Protein AF-A0A1A5P698-F1 (afdb_monomer_lite)

pLDDT: mean 87.92, std 10.05, range [51.41, 97.12]

Sequence (101 aa):
MNVDGKVALRVSQEWWQEGDTVVDVAQGVPQVKSAVLTDDSDFLFTGTGAVQQARCASSERPDRVLFTTAQVYADGVDDSEAMQKLITAYTRAVEGSAVCR

Secondary structure (DSSP, 8-state):
-EETTEE-EEEEEEEEETT--HHHHHTT-GGGTTS---TT-SEEE-SSEEEEEE----TT-TTEEEEEEEEE--TT---HHHHHHHHHHHHHHHHTSGGG-

Foldseek 3Di:
DDDPNHDFKDKDKDKDFPVDAQVNVLVVPVQQPPWDDDPPDQKGWWQFKIKGWAPAADPVCNRITMMMMMGGPDPPTTHGVVNVVVRVVVSVVCCPDPVRD

Radius of gyration: 13.52 Å; chains: 1; bounding box: 30×28×38 Å

Structure (mmCIF, N/CA/C/O backbone):
data_AF-A0A1A5P698-F1
#
_entry.id   AF-A0A1A5P698-F1
#
loop_
_atom_site.group_PDB
_atom_site.id
_atom_site.type_symbol
_atom_site.label_atom_id
_atom_site.label_alt_id
_atom_site.label_comp_id
_atom_site.label_asym_id
_atom_site.label_entity_id
_atom_site.label_seq_id
_atom_site.pdbx_PDB_ins_code
_atom_site.Cartn_x
_atom_site.Cartn_y
_atom_site.Cartn_z
_atom_site.occupancy
_atom_site.B_iso_or_equiv
_atom_site.auth_seq_id
_atom_site.auth_comp_id
_atom_site.auth_asym_id
_atom_site.auth_atom_id
_atom_site.pdbx_PDB_model_num
ATOM 1 N N . MET A 1 1 ? -9.660 -8.841 3.269 1.00 83.25 1 MET A N 1
ATOM 2 C CA . MET A 1 1 ? -9.926 -9.703 4.436 1.00 83.25 1 MET A CA 1
ATOM 3 C C . MET A 1 1 ? -11.137 -9.159 5.156 1.00 83.25 1 MET A C 1
ATOM 5 O O . MET A 1 1 ? -11.178 -7.959 5.420 1.00 83.25 1 MET A O 1
ATOM 9 N N . ASN A 1 2 ? -12.091 -10.033 5.461 1.00 88.50 2 ASN A N 1
ATOM 10 C CA . ASN A 1 2 ? -13.289 -9.665 6.201 1.00 88.50 2 ASN A CA 1
ATOM 11 C C . ASN A 1 2 ? -13.282 -10.358 7.564 1.00 88.50 2 ASN A C 1
ATOM 13 O O . ASN A 1 2 ? -12.863 -11.510 7.655 1.00 88.50 2 ASN A O 1
ATOM 17 N N . VAL A 1 3 ? -13.764 -9.660 8.587 1.00 87.31 3 VAL A N 1
ATOM 18 C CA . VAL A 1 3 ? -14.037 -10.186 9.930 1.00 87.31 3 VAL A CA 1
ATOM 19 C C . VAL A 1 3 ? -15.487 -9.831 10.233 1.00 87.31 3 VAL A C 1
ATOM 21 O O . VAL A 1 3 ? -15.908 -8.706 9.972 1.00 87.31 3 VAL A O 1
ATOM 24 N N . ASP A 1 4 ? -16.281 -10.805 10.672 1.00 91.44 4 ASP A N 1
ATOM 25 C CA . ASP A 1 4 ? -17.708 -10.619 10.977 1.00 91.44 4 ASP A CA 1
ATOM 26 C C . ASP A 1 4 ? -18.514 -9.968 9.837 1.00 91.44 4 ASP A C 1
ATOM 28 O O . ASP A 1 4 ? -19.388 -9.127 10.042 1.00 91.44 4 ASP A O 1
ATOM 32 N N . GLY A 1 5 ? -18.183 -10.325 8.592 1.00 91.06 5 GLY A N 1
ATOM 33 C CA . GLY A 1 5 ? -18.840 -9.789 7.395 1.00 91.06 5 GLY A CA 1
ATOM 34 C C . GLY A 1 5 ? -18.462 -8.346 7.034 1.00 91.06 5 GLY A C 1
ATOM 35 O O . GLY A 1 5 ? -18.941 -7.838 6.022 1.00 91.06 5 GLY A O 1
ATOM 36 N N . LYS A 1 6 ? -17.578 -7.695 7.797 1.00 91.12 6 LYS A N 1
ATOM 37 C CA . LYS A 1 6 ? -17.061 -6.347 7.523 1.00 91.12 6 LYS A CA 1
ATOM 38 C C . LYS A 1 6 ? -15.644 -6.421 6.967 1.00 91.12 6 LYS A C 1
ATOM 40 O O . LYS A 1 6 ? -14.862 -7.280 7.369 1.00 91.12 6 LYS A O 1
ATOM 45 N N . VAL A 1 7 ? -15.295 -5.519 6.051 1.00 92.00 7 VAL A N 1
ATOM 46 C CA . VAL A 1 7 ? -13.907 -5.396 5.583 1.00 92.00 7 VAL A CA 1
ATOM 47 C C . VAL A 1 7 ? -13.052 -4.942 6.761 1.00 92.00 7 VAL A C 1
ATOM 49 O O . VAL A 1 7 ? -13.362 -3.931 7.374 1.00 92.00 7 VAL A O 1
ATOM 52 N N . ALA A 1 8 ? -11.997 -5.693 7.074 1.00 93.31 8 ALA A N 1
ATOM 53 C CA . ALA A 1 8 ? -11.048 -5.361 8.140 1.00 93.31 8 ALA A CA 1
ATOM 54 C C . ALA A 1 8 ? -9.708 -4.879 7.567 1.00 93.31 8 ALA A C 1
ATOM 56 O O . ALA A 1 8 ? -9.115 -3.933 8.075 1.00 93.31 8 ALA A O 1
ATOM 57 N N . LEU A 1 9 ? -9.258 -5.505 6.475 1.00 94.25 9 LEU A N 1
ATOM 58 C CA . LEU A 1 9 ? -8.034 -5.150 5.760 1.00 94.25 9 LEU A CA 1
ATOM 59 C C . LEU A 1 9 ? -8.254 -5.300 4.255 1.00 94.25 9 LEU A C 1
ATOM 61 O O . LEU A 1 9 ? -8.768 -6.324 3.791 1.00 94.25 9 LEU A O 1
ATOM 65 N N . ARG A 1 10 ? -7.798 -4.320 3.484 1.00 96.31 10 ARG A N 1
ATOM 66 C CA . ARG A 1 10 ? -7.711 -4.370 2.025 1.00 96.31 10 ARG A CA 1
ATOM 67 C C . ARG A 1 10 ? -6.275 -4.090 1.606 1.00 96.31 10 ARG A C 1
ATOM 69 O O . ARG A 1 10 ? -5.673 -3.149 2.102 1.00 96.31 10 ARG A O 1
ATOM 76 N N . VAL A 1 11 ? -5.764 -4.887 0.675 1.00 96.56 11 VAL A N 1
ATOM 77 C CA . VAL A 1 11 ? -4.498 -4.620 -0.014 1.00 96.56 11 VAL A CA 1
ATOM 78 C C . VAL A 1 11 ? -4.734 -4.614 -1.521 1.00 96.56 11 VAL A C 1
ATOM 80 O O . VAL A 1 11 ? -5.620 -5.331 -1.997 1.00 96.56 11 VAL A O 1
ATOM 83 N N . SER A 1 12 ? -3.987 -3.803 -2.264 1.00 95.81 12 SER A N 1
ATOM 84 C CA . SER A 1 12 ? -4.046 -3.754 -3.734 1.00 95.81 12 SER A CA 1
ATOM 85 C C . SER A 1 12 ? -2.658 -3.672 -4.368 1.00 95.81 12 SER A C 1
ATOM 87 O O . SER A 1 12 ? -1.664 -3.418 -3.688 1.00 95.81 12 SER A O 1
ATOM 89 N N . GLN A 1 13 ? -2.609 -3.961 -5.668 1.00 95.69 13 GLN A N 1
ATOM 90 C CA . GLN A 1 13 ? -1.461 -3.791 -6.556 1.00 95.69 13 GLN A CA 1
ATOM 91 C C . GLN A 1 13 ? -1.965 -3.002 -7.760 1.00 95.69 13 GLN A C 1
ATOM 93 O O . GLN A 1 13 ? -2.959 -3.402 -8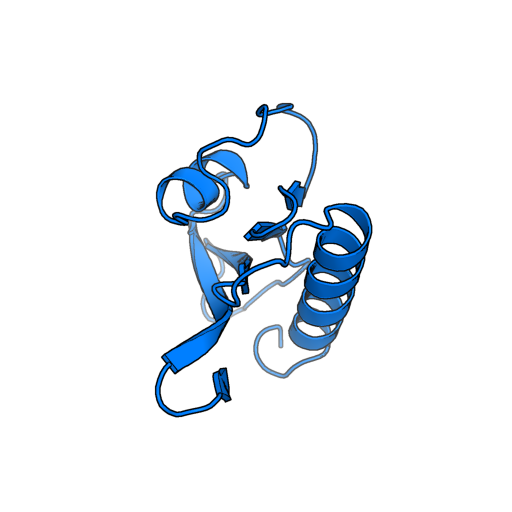.373 1.00 95.69 13 GLN A O 1
ATOM 98 N N . GLU A 1 14 ? -1.335 -1.877 -8.066 1.00 93.69 14 GLU A N 1
ATOM 99 C CA . GLU A 1 14 ? -1.838 -0.923 -9.050 1.00 93.69 14 GLU A CA 1
ATOM 100 C C . GLU A 1 14 ? -0.701 -0.450 -9.951 1.00 93.69 14 GLU A C 1
ATOM 102 O O . GLU A 1 14 ? 0.320 0.037 -9.474 1.00 93.69 14 GLU A O 1
ATOM 107 N N . TRP A 1 15 ? -0.881 -0.602 -11.262 1.00 94.38 15 TRP A N 1
ATOM 108 C CA . TRP A 1 15 ? 0.073 -0.127 -12.260 1.00 94.38 15 TRP A CA 1
ATOM 109 C C . TRP A 1 15 ? -0.290 1.294 -12.681 1.00 94.38 15 TRP A C 1
ATOM 111 O O . TRP A 1 15 ? -1.370 1.516 -13.232 1.00 94.38 15 TRP A O 1
ATOM 121 N N . TRP A 1 16 ? 0.627 2.226 -12.455 1.00 94.44 16 TRP A N 1
ATOM 122 C CA . TRP A 1 16 ? 0.484 3.653 -12.750 1.00 94.44 16 TRP A CA 1
ATOM 123 C C . TRP A 1 16 ? 1.525 4.087 -13.784 1.00 94.44 16 TRP A C 1
ATOM 125 O O . TRP A 1 16 ? 2.404 3.295 -14.127 1.00 94.44 16 TRP A O 1
ATOM 135 N N . GLN A 1 17 ? 1.370 5.275 -14.372 1.00 94.25 17 GLN A N 1
ATOM 136 C CA . GLN A 1 17 ? 2.333 5.769 -15.359 1.00 94.25 17 GLN A CA 1
ATOM 137 C C . GLN A 1 17 ? 3.704 5.938 -14.707 1.00 94.25 17 GLN A C 1
ATOM 139 O O . GLN A 1 17 ? 3.809 6.315 -13.541 1.00 94.25 17 GLN A O 1
ATOM 144 N N . GLU A 1 18 ? 4.766 5.667 -15.456 1.00 89.44 18 GLU A N 1
ATOM 145 C CA . GLU A 1 18 ? 6.103 6.064 -15.028 1.00 89.44 18 GLU A CA 1
ATOM 146 C C . GLU A 1 18 ? 6.143 7.580 -14.759 1.00 89.44 18 GLU A C 1
ATOM 148 O O . GLU A 1 18 ? 5.685 8.383 -15.573 1.00 89.44 18 GLU A O 1
ATOM 153 N N . GLY A 1 19 ? 6.668 7.965 -13.593 1.00 87.56 19 GLY A N 1
ATOM 154 C CA . GLY A 1 19 ? 6.673 9.349 -13.112 1.00 87.56 19 GLY A CA 1
ATOM 155 C C . GLY A 1 19 ? 5.530 9.700 -12.155 1.00 87.56 19 GLY A C 1
ATOM 156 O O . GLY A 1 19 ? 5.667 10.690 -11.438 1.00 87.56 19 GLY A O 1
ATOM 157 N N . ASP A 1 20 ? 4.465 8.889 -12.081 1.00 90.81 20 ASP A N 1
ATOM 158 C CA . ASP A 1 20 ? 3.471 9.010 -11.007 1.00 90.81 20 ASP A CA 1
ATOM 159 C C . ASP A 1 20 ? 4.137 8.702 -9.656 1.00 90.81 20 ASP A C 1
ATOM 161 O O . ASP A 1 20 ? 5.021 7.844 -9.558 1.00 90.81 20 ASP A O 1
ATOM 165 N N . THR A 1 21 ? 3.717 9.404 -8.607 1.00 89.75 21 THR A N 1
ATOM 166 C CA . THR A 1 21 ? 4.312 9.334 -7.266 1.00 89.75 21 THR A CA 1
ATOM 167 C C . THR A 1 21 ? 3.392 8.630 -6.267 1.00 89.75 21 THR A C 1
ATOM 169 O O . THR A 1 21 ? 2.195 8.439 -6.500 1.00 89.75 21 THR A O 1
ATOM 172 N N . VAL A 1 22 ? 3.914 8.301 -5.079 1.00 89.69 22 VAL A N 1
ATOM 173 C CA . VAL A 1 22 ? 3.071 7.803 -3.975 1.00 89.69 22 VAL A CA 1
ATOM 174 C C . VAL A 1 22 ? 1.980 8.797 -3.568 1.00 89.69 22 VAL A C 1
ATOM 176 O O . VAL A 1 22 ? 0.930 8.373 -3.086 1.00 89.69 22 VAL A O 1
ATOM 179 N N . VAL A 1 23 ? 2.202 10.101 -3.778 1.00 87.44 23 VAL A N 1
ATOM 180 C CA . VAL A 1 23 ? 1.219 11.157 -3.508 1.00 87.44 23 VAL A CA 1
ATOM 181 C C . VAL A 1 23 ? 0.043 11.052 -4.475 1.00 87.44 23 VAL A C 1
ATOM 183 O O . VAL A 1 23 ? -1.105 11.108 -4.032 1.00 87.44 23 VAL A O 1
ATOM 186 N N . ASP A 1 24 ? 0.308 10.837 -5.765 1.00 89.81 24 ASP A N 1
ATOM 18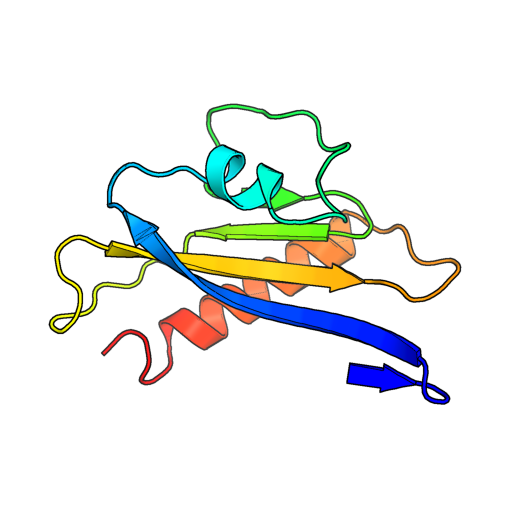7 C CA . ASP A 1 24 ? -0.732 10.698 -6.793 1.00 89.81 24 ASP A CA 1
ATOM 188 C C . ASP A 1 24 ? -1.639 9.498 -6.499 1.00 89.81 24 ASP A C 1
ATOM 190 O O . ASP A 1 24 ? -2.867 9.618 -6.472 1.00 89.81 24 ASP A O 1
ATOM 194 N N . VAL A 1 25 ? -1.037 8.356 -6.156 1.00 90.00 25 VAL A N 1
ATOM 195 C CA . VAL A 1 25 ? -1.777 7.140 -5.784 1.00 90.00 25 VAL A CA 1
ATOM 196 C C . VAL A 1 25 ? -2.556 7.337 -4.480 1.00 90.00 25 VAL A C 1
ATOM 198 O O . VAL A 1 25 ? -3.716 6.925 -4.372 1.00 90.00 25 VAL A O 1
ATOM 201 N N . ALA A 1 26 ? -1.966 8.008 -3.486 1.00 89.06 26 ALA A N 1
ATOM 202 C CA . ALA A 1 26 ? -2.597 8.249 -2.189 1.00 89.06 26 ALA A CA 1
ATOM 203 C C . ALA A 1 26 ? -3.907 9.052 -2.286 1.00 89.06 26 ALA A C 1
ATOM 205 O O . ALA A 1 26 ? -4.812 8.833 -1.475 1.00 89.06 26 ALA A O 1
ATOM 206 N N . GLN A 1 27 ? -4.081 9.909 -3.300 1.00 86.62 27 GLN A N 1
ATOM 207 C CA . GLN A 1 27 ? -5.346 10.628 -3.526 1.00 86.62 27 GLN A CA 1
ATOM 208 C C . GLN A 1 27 ? -6.542 9.672 -3.716 1.00 86.62 27 GLN A C 1
ATOM 210 O O . GLN A 1 27 ? -7.672 9.986 -3.313 1.00 86.62 27 GLN A O 1
ATOM 215 N N . GLY A 1 28 ? -6.291 8.485 -4.278 1.00 86.19 28 GLY A N 1
ATOM 216 C CA . GLY A 1 28 ? -7.274 7.423 -4.498 1.00 86.19 28 GLY A CA 1
ATOM 217 C C . GLY A 1 28 ? -7.492 6.484 -3.307 1.00 86.19 28 GLY A C 1
ATOM 218 O O . GLY A 1 28 ? -8.407 5.661 -3.351 1.00 86.19 28 GLY A O 1
ATOM 219 N N . VAL A 1 29 ? -6.705 6.605 -2.232 1.00 86.19 29 VAL A N 1
ATOM 220 C CA . VAL A 1 29 ? -6.693 5.667 -1.099 1.00 86.19 29 VAL A CA 1
ATOM 221 C C . VAL A 1 29 ? -7.290 6.347 0.146 1.00 86.19 29 VAL A C 1
ATOM 223 O O . VAL A 1 29 ? -6.615 7.128 0.816 1.00 86.19 29 VAL A O 1
ATOM 226 N N . PRO A 1 30 ? -8.564 6.074 0.505 1.00 86.50 30 PRO A N 1
ATOM 227 C CA . PRO A 1 30 ? -9.263 6.769 1.589 1.00 86.50 30 PRO A CA 1
ATOM 228 C C . PRO A 1 30 ? -8.508 6.857 2.919 1.00 86.50 30 PRO A C 1
ATOM 230 O O . PRO A 1 30 ? -8.518 7.917 3.539 1.00 86.50 30 PRO A O 1
ATOM 233 N N . GLN A 1 31 ? -7.843 5.774 3.336 1.00 85.19 31 GLN A N 1
ATOM 234 C CA . GLN A 1 31 ? -7.188 5.695 4.648 1.00 85.19 31 GLN A CA 1
ATOM 235 C C . GLN A 1 31 ? -5.875 6.491 4.757 1.00 85.19 31 GLN A C 1
ATOM 237 O O . GLN A 1 31 ? -5.338 6.616 5.852 1.00 85.19 31 GLN A O 1
ATOM 242 N N . VAL A 1 32 ? -5.355 7.055 3.660 1.00 82.19 32 VAL A N 1
ATOM 243 C CA . VAL A 1 32 ? -4.126 7.874 3.682 1.00 82.19 32 VAL A CA 1
ATOM 244 C C . VAL A 1 32 ? -4.347 9.353 3.371 1.00 82.19 32 VAL A C 1
ATOM 246 O O . VAL A 1 32 ? -3.394 10.125 3.371 1.00 82.19 32 VAL A O 1
ATOM 249 N N . LYS A 1 33 ? -5.595 9.789 3.157 1.00 70.56 33 LYS A N 1
ATOM 250 C CA . LYS A 1 33 ? -5.915 11.181 2.781 1.00 70.56 33 LYS A CA 1
ATOM 251 C C . LYS A 1 33 ? -5.506 12.236 3.815 1.00 70.56 33 LYS A C 1
ATOM 253 O O . LYS A 1 33 ? -5.435 13.410 3.476 1.00 70.56 33 LYS A O 1
ATOM 258 N N . SER A 1 34 ? -5.286 11.835 5.065 1.00 65.44 34 SER A N 1
ATOM 259 C CA . SER A 1 34 ? -4.853 12.709 6.159 1.00 65.44 34 SER A CA 1
ATOM 260 C C . SER A 1 34 ? -3.337 12.715 6.387 1.00 65.44 34 SER A C 1
ATOM 262 O O . SER A 1 34 ? -2.875 13.449 7.260 1.00 65.44 34 SER A O 1
ATOM 264 N N . ALA A 1 35 ? -2.559 11.912 5.650 1.00 64.12 35 ALA A N 1
ATOM 265 C CA . ALA A 1 35 ? -1.108 11.896 5.793 1.00 64.12 35 ALA A CA 1
ATOM 266 C C . ALA A 1 35 ? -0.507 13.241 5.365 1.00 64.12 35 ALA A C 1
ATOM 268 O O . ALA A 1 35 ? -0.888 13.805 4.338 1.00 64.12 35 ALA A O 1
ATOM 269 N N . VAL A 1 36 ? 0.466 13.737 6.133 1.00 60.12 36 VAL A N 1
ATOM 270 C CA . VAL A 1 36 ? 1.300 14.859 5.693 1.00 60.12 36 VAL A CA 1
ATOM 271 C C . VAL A 1 36 ? 2.196 14.346 4.572 1.00 60.12 36 VAL A C 1
ATOM 273 O O . VAL A 1 36 ? 3.014 13.455 4.786 1.00 60.12 36 VAL A O 1
ATOM 276 N N . LEU A 1 37 ? 1.999 14.893 3.376 1.00 59.06 37 LEU A N 1
ATOM 277 C CA . LEU A 1 37 ? 2.781 14.573 2.189 1.00 59.06 37 LEU A CA 1
ATOM 278 C C . LEU A 1 37 ? 4.190 15.139 2.384 1.00 59.06 37 LEU A C 1
ATOM 280 O O . LEU A 1 37 ? 4.367 16.354 2.456 1.00 59.06 37 LEU A O 1
ATOM 284 N N . THR A 1 38 ? 5.182 14.268 2.530 1.00 51.41 38 THR A N 1
ATOM 285 C CA . THR A 1 38 ? 6.591 14.652 2.419 1.00 51.41 38 THR A CA 1
ATOM 286 C C . THR A 1 38 ? 7.082 14.175 1.059 1.00 51.41 38 THR A C 1
ATOM 288 O O . THR A 1 38 ? 7.057 12.975 0.804 1.00 51.41 38 THR A O 1
ATOM 291 N N . ASP A 1 39 ? 7.490 15.108 0.199 1.00 51.94 39 ASP A N 1
ATOM 292 C CA . ASP A 1 39 ? 7.694 14.908 -1.248 1.00 51.94 39 ASP A CA 1
ATOM 293 C C . ASP A 1 39 ? 8.812 13.916 -1.647 1.00 51.94 39 ASP A C 1
ATOM 295 O O . ASP A 1 39 ? 8.936 13.590 -2.823 1.00 51.94 39 ASP A O 1
ATOM 299 N N . ASP A 1 40 ? 9.586 13.373 -0.700 1.00 53.88 40 ASP A N 1
ATOM 300 C CA . ASP A 1 40 ? 10.841 12.662 -1.000 1.00 53.88 40 ASP A CA 1
ATOM 301 C C . ASP A 1 40 ? 10.874 11.170 -0.594 1.00 53.88 40 ASP A C 1
ATOM 303 O O . ASP A 1 40 ? 11.950 10.569 -0.544 1.00 53.88 40 ASP A O 1
ATOM 307 N N . SER A 1 41 ? 9.738 10.535 -0.274 1.00 66.06 41 SER A N 1
ATOM 308 C CA . SER A 1 41 ? 9.711 9.117 0.135 1.00 66.06 41 SER A CA 1
ATOM 309 C C . SER A 1 41 ? 8.982 8.191 -0.845 1.00 66.06 41 SER A C 1
ATOM 311 O O . SER A 1 41 ? 7.846 8.442 -1.226 1.00 66.06 41 SER A O 1
ATOM 313 N N . ASP A 1 42 ? 9.573 7.020 -1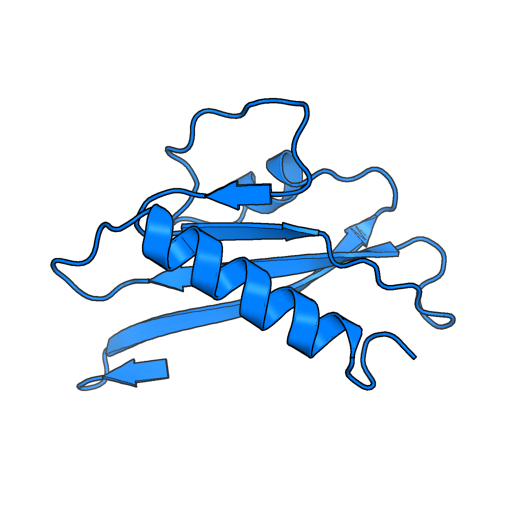.134 1.00 75.12 42 ASP A N 1
ATOM 314 C CA . ASP A 1 42 ? 8.945 5.891 -1.865 1.00 75.12 42 ASP A CA 1
ATOM 315 C C . ASP A 1 42 ? 7.725 5.279 -1.134 1.00 75.12 42 ASP A C 1
ATOM 317 O O . ASP A 1 42 ? 7.179 4.246 -1.534 1.00 75.12 42 ASP A O 1
ATOM 321 N N . PHE A 1 43 ? 7.329 5.866 -0.006 1.00 79.31 43 PHE A N 1
ATOM 322 C CA . PHE A 1 43 ? 6.282 5.391 0.880 1.00 79.31 43 PHE A CA 1
ATOM 323 C C . PHE A 1 43 ? 5.496 6.563 1.464 1.00 79.31 43 PHE A C 1
ATOM 325 O O . PHE A 1 43 ? 6.029 7.650 1.677 1.00 79.31 43 PHE A O 1
ATOM 332 N N . LEU A 1 44 ? 4.235 6.308 1.788 1.00 86.25 44 LEU A N 1
ATOM 333 C CA . LEU A 1 44 ? 3.346 7.226 2.489 1.00 86.25 44 LEU A CA 1
ATOM 334 C C . LEU A 1 44 ? 2.433 6.395 3.384 1.00 86.25 44 LEU A C 1
ATOM 336 O O . LEU A 1 44 ? 1.860 5.407 2.926 1.00 86.25 44 LEU A O 1
ATOM 340 N N . PHE A 1 45 ? 2.293 6.763 4.657 1.00 85.06 45 PHE A N 1
ATOM 341 C CA . PHE A 1 45 ? 1.432 6.028 5.582 1.00 85.06 45 PHE A CA 1
ATOM 342 C C . PHE A 1 45 ? 0.790 6.910 6.658 1.00 85.06 45 PHE A C 1
ATOM 344 O O . PHE A 1 45 ? 1.302 7.959 7.039 1.00 85.06 45 PHE A O 1
ATOM 351 N N . THR A 1 46 ? -0.345 6.433 7.156 1.00 87.81 46 THR A N 1
ATOM 352 C CA . THR A 1 46 ? -1.040 6.851 8.380 1.00 87.81 46 THR A CA 1
ATOM 353 C C . THR A 1 46 ? -1.114 5.637 9.312 1.00 87.81 46 THR A C 1
ATOM 355 O O . THR A 1 46 ? -0.562 4.581 8.996 1.00 87.81 46 THR A O 1
ATOM 358 N N . GLY A 1 47 ? -1.807 5.730 10.448 1.00 88.38 47 GLY A N 1
ATOM 359 C CA . GLY A 1 47 ? -2.047 4.538 11.262 1.00 88.38 47 GLY A CA 1
ATOM 360 C C . GLY A 1 47 ? -3.112 3.580 10.721 1.00 88.38 47 GLY A C 1
ATOM 361 O O . GLY A 1 47 ? -3.230 2.472 11.240 1.00 88.38 47 GLY A O 1
ATOM 362 N N . THR A 1 48 ? -3.831 3.933 9.649 1.00 93.69 48 THR A N 1
ATOM 363 C CA . THR A 1 48 ? -4.835 3.054 9.014 1.00 93.69 48 THR A CA 1
ATOM 364 C C . THR A 1 48 ? -4.594 2.787 7.532 1.00 93.69 48 THR A C 1
ATOM 366 O O . THR A 1 48 ? -5.261 1.936 6.940 1.00 93.69 48 THR A O 1
ATOM 369 N N . GLY A 1 49 ? -3.660 3.487 6.897 1.00 93.75 49 GLY A N 1
ATOM 370 C CA . GLY A 1 49 ? -3.434 3.396 5.464 1.00 93.75 49 GLY A CA 1
ATOM 371 C C . GLY A 1 49 ? -1.961 3.480 5.107 1.00 93.75 49 GLY A C 1
ATOM 372 O O . GLY A 1 49 ? -1.180 4.119 5.803 1.00 93.75 49 GLY A O 1
ATOM 373 N N . ALA A 1 50 ? -1.582 2.852 4.001 1.00 93.88 50 ALA A N 1
ATOM 374 C CA . ALA A 1 50 ? -0.246 2.985 3.449 1.00 93.88 50 ALA A CA 1
ATOM 375 C C . ALA A 1 50 ? -0.227 2.785 1.931 1.00 93.88 50 ALA A C 1
ATOM 377 O O . ALA A 1 50 ? -1.022 2.015 1.384 1.00 93.88 50 ALA A O 1
ATOM 378 N N . VAL A 1 51 ? 0.715 3.458 1.279 1.00 94.38 51 VAL A N 1
ATOM 379 C CA . VAL A 1 51 ? 1.057 3.338 -0.138 1.00 94.38 51 VAL A CA 1
ATOM 380 C C . VAL A 1 51 ? 2.571 3.198 -0.245 1.00 94.38 51 VAL A C 1
ATOM 382 O O . VAL A 1 51 ? 3.308 3.883 0.468 1.00 94.38 51 VAL A O 1
ATOM 385 N N . GLN A 1 52 ? 3.039 2.313 -1.121 1.00 94.00 52 GLN A N 1
ATOM 386 C CA . GLN A 1 52 ? 4.463 2.158 -1.398 1.00 94.00 52 GLN A CA 1
ATOM 387 C C . GLN A 1 52 ? 4.698 1.778 -2.860 1.00 94.00 52 GLN A C 1
ATOM 389 O O . GLN A 1 52 ? 3.969 0.956 -3.418 1.00 94.00 52 GLN A O 1
ATOM 394 N N . GLN A 1 53 ? 5.733 2.347 -3.474 1.00 94.31 53 GLN A N 1
ATOM 395 C CA . GLN A 1 53 ? 6.186 1.910 -4.792 1.00 94.31 53 GLN A CA 1
ATOM 396 C C . GLN A 1 53 ? 7.008 0.620 -4.677 1.00 94.31 53 GLN A C 1
ATOM 398 O O . GLN A 1 53 ? 7.905 0.507 -3.839 1.00 94.31 53 GLN A O 1
ATOM 403 N N . ALA A 1 54 ? 6.717 -0.357 -5.531 1.00 93.94 54 ALA A N 1
ATOM 404 C CA . ALA A 1 54 ? 7.496 -1.580 -5.659 1.00 93.94 54 ALA A CA 1
ATOM 405 C C . ALA A 1 54 ? 8.638 -1.390 -6.668 1.00 93.94 54 ALA A C 1
ATOM 407 O O . ALA A 1 54 ? 8.454 -0.830 -7.752 1.00 93.94 54 ALA A O 1
ATOM 408 N N . ARG A 1 55 ? 9.811 -1.944 -6.357 1.00 90.81 55 ARG A N 1
ATOM 409 C CA . ARG A 1 55 ? 10.944 -2.083 -7.281 1.00 90.81 55 ARG A CA 1
ATOM 410 C C . ARG A 1 55 ? 10.669 -3.235 -8.236 1.00 90.81 55 ARG A C 1
ATOM 412 O O . ARG A 1 55 ? 11.138 -4.356 -8.059 1.00 90.81 55 ARG A O 1
ATOM 419 N N . CYS A 1 56 ? 9.847 -2.937 -9.228 1.00 87.31 56 CYS A N 1
ATOM 420 C CA . CYS A 1 56 ? 9.234 -3.901 -10.120 1.00 87.31 56 CYS A CA 1
ATOM 421 C C . CYS A 1 56 ? 9.380 -3.399 -11.555 1.00 87.31 56 CYS A C 1
ATOM 423 O O . CYS A 1 56 ? 8.931 -2.299 -11.865 1.00 87.31 56 CYS A O 1
ATOM 425 N N . ALA A 1 57 ? 9.994 -4.196 -12.426 1.00 78.62 57 ALA A N 1
ATOM 426 C CA . ALA A 1 57 ? 10.009 -3.940 -13.861 1.00 78.62 57 ALA A CA 1
ATOM 427 C C . ALA A 1 57 ? 9.182 -5.033 -14.541 1.00 78.62 57 ALA A C 1
ATOM 429 O O . ALA A 1 57 ? 9.428 -6.215 -14.313 1.00 78.62 57 ALA A O 1
ATOM 430 N N . SER A 1 58 ? 8.201 -4.650 -15.357 1.00 80.75 58 SER A N 1
ATOM 431 C CA . SER A 1 58 ? 7.397 -5.594 -16.135 1.00 80.75 58 SER A CA 1
ATOM 432 C C . SER A 1 58 ? 7.643 -5.371 -17.619 1.00 80.75 58 SER A C 1
ATOM 434 O O . SER A 1 58 ? 7.433 -4.275 -18.134 1.00 80.75 58 SER A O 1
ATOM 436 N N . SER A 1 59 ? 8.057 -6.426 -18.323 1.00 82.06 59 SER A N 1
ATOM 437 C CA . SER A 1 59 ? 8.215 -6.380 -19.782 1.00 82.06 59 SER A CA 1
ATOM 438 C C . SER A 1 59 ? 6.880 -6.176 -20.511 1.00 82.06 59 SER A C 1
ATOM 440 O O . SER A 1 59 ? 6.853 -5.602 -21.596 1.00 82.06 59 SER A O 1
ATOM 442 N N . GLU A 1 60 ? 5.768 -6.586 -19.894 1.00 85.69 60 GLU A N 1
ATOM 443 C CA . GLU A 1 60 ? 4.412 -6.372 -20.409 1.00 85.69 60 GLU A CA 1
ATOM 444 C C . GLU A 1 60 ? 3.928 -4.924 -20.226 1.00 85.69 60 GLU A C 1
ATOM 446 O O . GLU A 1 60 ? 2.975 -4.506 -20.886 1.00 85.69 60 GLU A O 1
ATOM 451 N N . ARG A 1 61 ? 4.548 -4.166 -19.310 1.00 87.38 61 ARG A N 1
ATOM 452 C CA . ARG A 1 61 ? 4.147 -2.804 -18.925 1.00 87.38 61 ARG A CA 1
ATOM 453 C C . ARG A 1 61 ? 5.377 -1.894 -18.765 1.00 87.38 61 ARG A C 1
ATOM 455 O O . ARG A 1 61 ? 5.634 -1.412 -17.663 1.00 87.38 61 ARG A O 1
ATOM 462 N N . PRO A 1 62 ? 6.158 -1.684 -19.839 1.00 85.69 62 PRO A N 1
ATOM 463 C CA . PRO A 1 62 ? 7.456 -1.012 -19.759 1.00 85.69 62 PRO A CA 1
ATOM 464 C C . PRO A 1 62 ? 7.364 0.475 -19.387 1.00 85.69 62 PRO A C 1
ATOM 466 O O . PRO A 1 62 ? 8.349 1.033 -18.927 1.00 85.69 62 PRO A O 1
ATOM 469 N N . ASP A 1 63 ? 6.202 1.102 -19.576 1.00 91.62 63 ASP A N 1
ATOM 470 C CA . ASP A 1 63 ? 5.888 2.501 -19.258 1.00 91.62 63 ASP A CA 1
ATOM 471 C C . ASP A 1 63 ? 5.165 2.658 -17.909 1.00 91.62 63 ASP A C 1
ATOM 473 O O . ASP A 1 63 ? 4.562 3.699 -17.634 1.00 91.62 63 ASP A O 1
ATOM 477 N N . ARG A 1 64 ? 5.151 1.603 -17.081 1.00 93.50 64 ARG A N 1
ATOM 478 C CA . ARG A 1 64 ? 4.397 1.571 -15.829 1.00 93.50 64 ARG A CA 1
ATOM 479 C C . ARG A 1 64 ? 5.262 1.213 -14.641 1.00 93.50 64 ARG A C 1
ATOM 481 O O . ARG A 1 64 ? 6.113 0.330 -14.701 1.00 93.50 64 ARG A O 1
ATOM 488 N N . VAL A 1 65 ? 4.926 1.822 -13.514 1.00 93.62 65 VAL A N 1
ATOM 489 C CA . VAL A 1 65 ? 5.455 1.469 -12.197 1.00 93.62 65 VAL A CA 1
ATOM 490 C C . VAL A 1 65 ? 4.356 0.834 -11.352 1.00 93.62 65 VAL A C 1
ATOM 492 O O . VAL A 1 65 ? 3.171 1.143 -11.502 1.00 93.62 65 VAL A O 1
ATOM 495 N N . LEU A 1 66 ? 4.744 -0.100 -10.485 1.00 95.25 66 LEU A N 1
ATOM 496 C CA . LEU A 1 66 ? 3.815 -0.809 -9.614 1.00 95.25 66 LEU A CA 1
ATOM 497 C C . LEU A 1 66 ? 3.783 -0.161 -8.234 1.00 95.25 66 LEU A C 1
ATOM 499 O O . LEU A 1 66 ? 4.813 -0.051 -7.573 1.00 95.25 66 LEU A O 1
ATOM 503 N N . PHE A 1 67 ? 2.588 0.173 -7.767 1.00 95.38 67 PHE A N 1
ATOM 504 C CA . PHE A 1 67 ? 2.330 0.586 -6.395 1.00 95.38 67 PHE A CA 1
ATOM 505 C C . PHE A 1 67 ? 1.549 -0.488 -5.650 1.00 95.38 67 PHE A C 1
ATOM 507 O O . PHE A 1 67 ? 0.705 -1.189 -6.215 1.00 95.38 67 PHE A O 1
ATOM 514 N N . THR A 1 68 ? 1.809 -0.604 -4.356 1.00 96.88 68 THR A N 1
ATOM 515 C CA . THR A 1 68 ? 0.993 -1.384 -3.433 1.00 96.88 68 THR A CA 1
ATOM 516 C C . THR A 1 68 ? 0.261 -0.445 -2.488 1.00 96.88 68 THR A C 1
ATOM 518 O O . THR A 1 68 ? 0.758 0.625 -2.130 1.00 96.88 68 THR A O 1
ATOM 521 N N . THR A 1 69 ? -0.936 -0.849 -2.068 1.00 96.62 69 THR A N 1
ATOM 522 C CA . THR A 1 69 ? -1.677 -0.132 -1.025 1.00 96.62 69 THR A CA 1
ATOM 523 C C . THR A 1 69 ? -2.133 -1.096 0.057 1.00 96.62 69 THR A C 1
ATOM 525 O O . THR A 1 69 ? -2.383 -2.276 -0.212 1.00 96.62 69 THR A O 1
ATOM 528 N N . ALA A 1 70 ? -2.259 -0.592 1.281 1.00 96.06 70 ALA A N 1
ATOM 529 C CA . ALA A 1 70 ? -2.870 -1.284 2.405 1.00 96.06 70 ALA A CA 1
ATOM 530 C C . ALA A 1 70 ? -3.825 -0.332 3.133 1.00 96.06 70 ALA A C 1
ATOM 532 O O . ALA A 1 70 ? -3.508 0.834 3.350 1.00 96.06 70 ALA A O 1
ATOM 533 N N . GLN A 1 71 ? -5.006 -0.829 3.493 1.00 95.44 71 GLN A N 1
ATOM 534 C CA . GLN A 1 71 ? -6.058 -0.068 4.163 1.00 95.44 71 GLN A CA 1
ATOM 535 C C . GLN A 1 71 ? -6.699 -0.926 5.246 1.00 95.44 71 GLN A C 1
ATOM 537 O O . GLN A 1 71 ? -7.276 -1.978 4.952 1.00 95.44 71 GLN A O 1
ATOM 542 N N . VAL A 1 72 ? -6.623 -0.461 6.485 1.00 94.56 72 VAL A N 1
ATOM 543 C CA . VAL A 1 72 ? -7.298 -1.045 7.639 1.00 94.56 72 VAL A CA 1
ATOM 544 C C . VAL A 1 72 ? -8.614 -0.309 7.866 1.00 94.56 72 VAL A C 1
ATOM 546 O O . VAL A 1 72 ? -8.687 0.914 7.799 1.00 94.56 72 VAL A O 1
ATOM 549 N N . TYR A 1 73 ? -9.668 -1.081 8.106 1.00 92.25 73 TYR A N 1
ATOM 550 C CA . TYR A 1 73 ? -11.018 -0.590 8.403 1.00 92.25 73 TYR A CA 1
ATOM 551 C C . TYR A 1 73 ? -11.545 -1.134 9.737 1.00 92.25 73 TYR A C 1
ATOM 553 O O . TYR A 1 73 ? -12.698 -0.900 10.082 1.00 92.25 73 TYR A O 1
ATOM 561 N N . ALA A 1 74 ? -10.726 -1.906 10.456 1.00 88.12 74 ALA A N 1
ATOM 562 C CA . ALA A 1 74 ? -11.077 -2.413 11.772 1.00 88.12 74 ALA A CA 1
ATOM 563 C C . ALA A 1 74 ? -11.137 -1.264 12.788 1.00 88.12 74 ALA A C 1
ATOM 565 O O . ALA A 1 74 ? -10.235 -0.428 12.842 1.00 88.12 74 ALA A O 1
ATOM 566 N N . ASP A 1 75 ? -12.189 -1.255 13.604 1.00 86.31 75 ASP A N 1
ATOM 567 C CA . ASP A 1 75 ? -12.367 -0.258 14.656 1.00 86.31 75 ASP A CA 1
ATOM 568 C C . ASP A 1 75 ? -11.237 -0.357 15.698 1.00 86.31 75 ASP A C 1
ATOM 570 O O . ASP A 1 75 ? -10.811 -1.451 16.073 1.00 86.31 75 ASP A O 1
ATOM 574 N N . GLY A 1 76 ? -10.765 0.793 16.188 1.00 87.00 76 GLY A N 1
ATOM 575 C CA . GLY A 1 76 ? -9.748 0.865 17.245 1.00 87.00 76 GLY A CA 1
ATOM 576 C C . GLY A 1 76 ? -8.309 0.586 16.796 1.00 87.00 76 GLY A C 1
ATOM 577 O O . GLY A 1 76 ? -7.436 0.465 17.653 1.00 87.00 76 GLY A O 1
ATOM 578 N N . VAL A 1 77 ? -8.049 0.495 15.488 1.00 86.88 77 VAL A N 1
ATOM 579 C CA . VAL A 1 77 ? -6.693 0.394 14.933 1.00 86.88 77 VAL A CA 1
ATOM 580 C C . VAL A 1 77 ? -6.260 1.751 14.386 1.00 86.88 77 VAL A C 1
ATOM 582 O O . VAL A 1 77 ? -6.925 2.299 13.514 1.00 86.88 77 VAL A O 1
ATOM 585 N N . ASP A 1 78 ? -5.145 2.269 14.895 1.00 90.81 78 ASP A N 1
ATOM 586 C CA . ASP A 1 78 ? -4.448 3.462 14.402 1.00 90.81 78 ASP A CA 1
ATOM 587 C C . ASP A 1 78 ? -2.970 3.339 14.814 1.00 90.81 78 ASP A C 1
ATOM 589 O O . ASP A 1 78 ? -2.567 3.776 15.891 1.00 90.81 78 ASP A O 1
ATOM 593 N N . ASP A 1 79 ? -2.179 2.618 14.014 1.00 91.62 79 ASP A N 1
ATOM 594 C CA . ASP A 1 79 ? -0.778 2.295 14.320 1.00 91.62 79 ASP A CA 1
ATOM 595 C C . ASP A 1 79 ? 0.099 2.465 13.074 1.00 91.62 79 ASP A C 1
ATOM 597 O O . ASP A 1 79 ? 0.143 1.618 12.176 1.00 91.62 79 ASP A O 1
ATOM 601 N N . SER A 1 80 ? 0.796 3.599 13.009 1.00 90.00 80 SER A N 1
ATOM 602 C CA . SER A 1 80 ? 1.618 3.970 11.856 1.00 90.00 80 SER A CA 1
ATOM 603 C C . SER A 1 80 ? 2.857 3.090 11.703 1.00 90.00 80 SER A C 1
ATOM 605 O O . SER A 1 80 ? 3.238 2.763 10.578 1.00 90.00 80 SER A O 1
ATOM 607 N N . GLU A 1 81 ? 3.459 2.640 12.806 1.00 90.62 81 GLU A N 1
ATOM 608 C CA . GLU A 1 81 ? 4.628 1.760 12.770 1.00 90.62 81 GLU A CA 1
ATOM 609 C C . GLU A 1 81 ? 4.236 0.371 12.245 1.00 90.62 81 GLU A C 1
ATOM 611 O O . GLU A 1 81 ? 4.931 -0.208 11.400 1.00 90.62 81 GLU A O 1
ATOM 616 N N . ALA A 1 82 ? 3.098 -0.162 12.699 1.00 93.31 82 ALA A N 1
ATOM 617 C CA . ALA A 1 82 ? 2.556 -1.415 12.189 1.00 93.31 82 ALA A CA 1
ATOM 618 C C . ALA A 1 82 ? 2.169 -1.304 10.707 1.00 93.31 82 ALA A C 1
ATOM 620 O O . ALA A 1 82 ? 2.493 -2.208 9.930 1.00 93.31 82 ALA A O 1
ATOM 621 N N . MET A 1 83 ? 1.547 -0.196 10.291 1.00 93.31 83 MET A N 1
ATOM 622 C CA . MET A 1 83 ? 1.204 0.038 8.885 1.00 93.31 83 MET A CA 1
ATOM 623 C C . MET A 1 83 ? 2.440 0.122 7.990 1.00 93.31 83 MET A C 1
ATOM 625 O O . MET A 1 83 ? 2.464 -0.510 6.930 1.00 93.31 83 MET A O 1
ATOM 629 N N . GLN A 1 84 ? 3.495 0.810 8.433 1.00 92.19 84 GLN A N 1
ATOM 630 C CA . GLN A 1 84 ? 4.765 0.862 7.711 1.00 92.19 84 GLN A CA 1
ATOM 631 C C . GLN A 1 84 ? 5.385 -0.537 7.556 1.00 92.19 84 GLN A C 1
ATOM 633 O O . GLN A 1 84 ? 5.831 -0.911 6.464 1.00 92.19 84 GLN A O 1
ATOM 638 N N . LYS A 1 85 ? 5.395 -1.344 8.625 1.00 94.62 85 LYS A N 1
ATOM 639 C CA . LYS A 1 85 ? 5.887 -2.732 8.572 1.00 94.62 85 LYS A CA 1
ATOM 640 C C . LYS A 1 85 ? 5.060 -3.586 7.611 1.00 94.62 85 LYS A C 1
ATOM 642 O O . LYS A 1 85 ? 5.637 -4.326 6.813 1.00 94.62 85 LYS A O 1
ATOM 647 N N . LEU A 1 86 ? 3.732 -3.464 7.666 1.00 94.88 86 LEU A N 1
ATOM 648 C CA . LEU A 1 86 ? 2.807 -4.209 6.816 1.00 94.88 86 LEU A CA 1
ATOM 649 C C . LEU A 1 86 ? 3.035 -3.903 5.334 1.00 94.88 86 LEU A C 1
ATOM 651 O O . LEU A 1 86 ? 3.232 -4.835 4.552 1.00 94.88 86 LEU A O 1
ATOM 655 N N . ILE A 1 87 ? 3.038 -2.622 4.946 1.00 95.38 87 ILE A N 1
ATOM 656 C CA . ILE A 1 87 ? 3.200 -2.244 3.537 1.00 95.38 87 ILE A CA 1
ATOM 657 C C . ILE A 1 87 ? 4.583 -2.628 3.009 1.00 95.38 87 ILE A C 1
ATOM 659 O O . ILE A 1 87 ? 4.686 -3.151 1.901 1.00 95.38 87 ILE A O 1
ATOM 663 N N . THR A 1 88 ? 5.628 -2.501 3.833 1.00 95.19 88 THR A N 1
ATOM 664 C CA . THR A 1 88 ? 6.991 -2.897 3.455 1.00 95.19 88 THR A CA 1
ATOM 665 C C . THR A 1 88 ? 7.080 -4.399 3.205 1.00 95.19 88 THR A C 1
ATOM 667 O O . THR A 1 88 ? 7.650 -4.836 2.203 1.00 95.19 88 THR A O 1
ATOM 670 N N . ALA A 1 89 ? 6.515 -5.212 4.102 1.00 97.12 89 ALA A N 1
ATOM 671 C CA . ALA A 1 89 ? 6.524 -6.663 3.959 1.00 97.12 89 ALA A CA 1
ATOM 672 C C . ALA A 1 89 ? 5.709 -7.118 2.741 1.00 97.12 89 ALA A C 1
ATOM 674 O O . ALA A 1 89 ? 6.169 -7.965 1.973 1.00 97.12 89 ALA A O 1
ATOM 675 N N . TYR A 1 90 ? 4.527 -6.531 2.538 1.00 96.81 90 TYR A N 1
ATOM 676 C CA . TYR A 1 90 ? 3.680 -6.837 1.392 1.00 96.81 90 TYR A CA 1
ATOM 677 C C . TYR A 1 90 ? 4.349 -6.448 0.067 1.00 96.81 90 TYR A C 1
ATOM 679 O O . TYR A 1 90 ? 4.412 -7.275 -0.840 1.00 96.81 90 TYR A O 1
ATOM 687 N N . THR A 1 91 ? 4.929 -5.249 -0.022 1.00 96.38 91 THR A N 1
ATOM 688 C CA . THR A 1 91 ? 5.655 -4.782 -1.214 1.00 96.38 91 THR A CA 1
ATOM 689 C C . THR A 1 91 ? 6.804 -5.715 -1.571 1.00 96.38 91 THR A C 1
ATOM 691 O O . THR A 1 91 ? 6.878 -6.174 -2.706 1.00 96.38 91 THR A O 1
ATOM 694 N N . ARG A 1 92 ? 7.633 -6.108 -0.595 1.00 96.00 92 ARG A N 1
ATOM 695 C CA . ARG A 1 92 ? 8.724 -7.073 -0.827 1.00 96.00 92 ARG A CA 1
ATOM 696 C C . ARG A 1 92 ? 8.223 -8.430 -1.320 1.00 96.00 92 ARG A C 1
ATOM 698 O O . ARG A 1 92 ? 8.862 -9.060 -2.160 1.00 96.00 92 ARG A O 1
ATOM 705 N N . ALA A 1 93 ? 7.083 -8.898 -0.809 1.00 96.62 93 ALA A N 1
ATOM 706 C CA . ALA A 1 93 ? 6.476 -10.137 -1.286 1.00 96.62 93 ALA A CA 1
ATOM 707 C C . ALA A 1 93 ? 5.990 -10.014 -2.742 1.00 96.62 93 ALA A C 1
ATOM 709 O O . ALA A 1 93 ? 6.146 -10.959 -3.516 1.00 96.62 93 ALA A O 1
ATOM 710 N N . VAL A 1 94 ? 5.446 -8.854 -3.127 1.00 95.75 94 VAL A N 1
ATOM 711 C CA . VAL A 1 94 ? 5.039 -8.555 -4.510 1.00 95.75 94 VAL A CA 1
ATOM 712 C C . VAL A 1 94 ? 6.252 -8.487 -5.441 1.00 95.75 94 VAL A C 1
ATOM 714 O O . VAL A 1 94 ? 6.226 -9.134 -6.488 1.00 95.75 94 VAL A O 1
ATOM 717 N N . GLU A 1 95 ? 7.328 -7.805 -5.042 1.00 94.69 95 GLU A N 1
ATOM 718 C CA . GLU A 1 95 ? 8.592 -7.716 -5.796 1.00 94.69 95 GLU A CA 1
ATOM 719 C C . GLU A 1 95 ? 9.196 -9.100 -6.091 1.00 94.69 95 GLU A C 1
ATOM 721 O O . GLU A 1 95 ? 9.727 -9.337 -7.173 1.00 94.69 95 GLU A O 1
ATOM 726 N N . GLY A 1 96 ? 9.078 -10.049 -5.157 1.00 93.69 96 GLY A N 1
ATOM 727 C CA . GLY A 1 96 ? 9.526 -11.434 -5.347 1.00 93.69 96 GLY A CA 1
ATOM 728 C C . GLY A 1 96 ? 8.554 -12.332 -6.129 1.00 93.69 96 GLY A C 1
ATOM 729 O O . GLY A 1 96 ? 8.866 -13.500 -6.398 1.00 93.69 96 GLY A O 1
ATOM 730 N N . SER A 1 97 ? 7.364 -11.837 -6.472 1.00 92.50 97 SER A N 1
ATOM 731 C CA . SER A 1 97 ? 6.304 -12.620 -7.112 1.00 92.50 97 SER A CA 1
ATOM 732 C C . SER A 1 97 ? 6.430 -12.650 -8.641 1.00 92.50 97 SER A C 1
ATOM 734 O O . SER A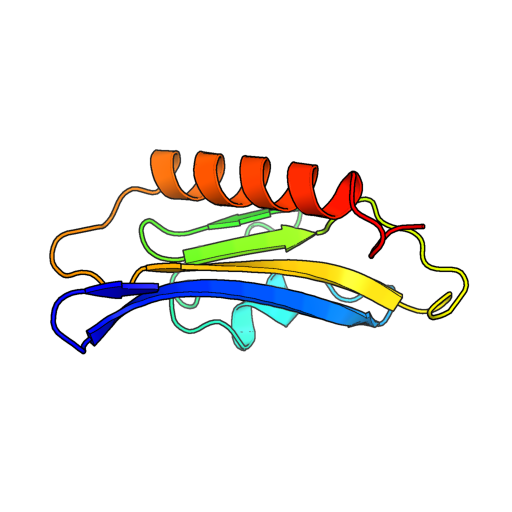 1 97 ? 7.299 -12.018 -9.232 1.00 92.50 97 SER A O 1
ATOM 736 N N . ALA A 1 98 ? 5.555 -13.410 -9.304 1.00 90.25 98 ALA A N 1
ATOM 737 C CA . ALA A 1 98 ? 5.494 -13.436 -10.766 1.00 90.25 98 ALA A CA 1
ATOM 738 C C . ALA A 1 98 ? 4.978 -12.120 -11.375 1.00 90.25 98 ALA A C 1
ATOM 740 O O . ALA A 1 98 ? 5.144 -11.918 -12.565 1.00 90.25 98 ALA A O 1
ATOM 741 N N . VAL A 1 99 ? 4.381 -11.226 -10.578 1.00 88.75 99 VAL A N 1
ATOM 742 C CA . VAL A 1 99 ? 3.899 -9.918 -11.056 1.00 88.75 99 VAL A CA 1
ATOM 743 C C . VAL A 1 99 ? 5.054 -9.033 -11.540 1.00 88.75 99 VAL A C 1
ATOM 745 O O . VAL A 1 99 ? 4.859 -8.213 -12.432 1.00 88.75 99 VAL A O 1
ATOM 748 N N . CYS A 1 100 ? 6.250 -9.218 -10.973 1.00 86.12 100 CYS A N 1
ATOM 749 C CA . CYS A 1 100 ? 7.453 -8.445 -11.287 1.00 86.12 100 CYS A CA 1
ATOM 750 C C . CYS A 1 100 ? 8.465 -9.205 -12.155 1.00 86.12 100 CYS A C 1
ATOM 752 O O . CYS A 1 100 ? 9.652 -8.880 -12.123 1.00 86.12 100 CYS A O 1
ATOM 754 N N . ARG A 1 101 ? 8.026 -10.246 -12.873 1.00 73.19 101 ARG A N 1
ATOM 755 C CA . ARG A 1 101 ? 8.875 -11.071 -13.742 1.00 73.19 101 ARG A CA 1
ATOM 756 C C . ARG A 1 101 ? 8.349 -11.113 -15.165 1.00 73.19 101 ARG A C 1
ATOM 758 O O . ARG A 1 101 ? 7.114 -11.185 -15.319 1.00 73.19 101 ARG A O 1
#

=== Feature glossary ===
Legend for the data blocks above and below:

— What the protein is —

The amino-acid sequence is the protein's primary structure: the linear order of residues from the N-terminus to the C-terminus, written in one-letter code. Everything else here — the 3D coordinates, the secondary structure, the domain annotations — is ultimately a consequence of this string.

Functional annotations link the protein to curated databases. InterPro entries identify conserved domains and families by matching the sequence against member-database signatures (Pfam, PROSITE, CDD, …). Gene Ontology (GO) terms describe molecular function, biological process, and cellular component in a controlled vocabulary. CATH places the structure in a hierarchical fold classification (Class/Architecture/Topology/Homologous-superfamily). The organism is the source species.

— Where its atoms are —

Atomic coordinates in PDBx/mmCIF format — the same representation the Prot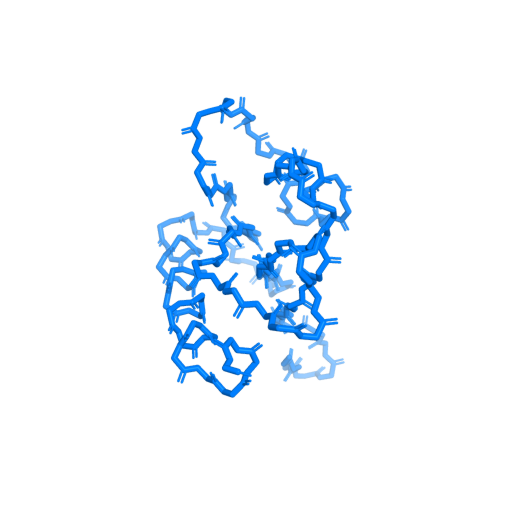ein Data Bank distributes. Each line of the _atom_site loop places one backbone atom in Cartesian space (units: ångströms, origin: arbitrary).

The six renders are orthographic views along the three Cartesian axes in both directions. Representation (cartoon, sticks, or surface) and color scheme (sequence-rainbow or by-chain) vary across proteins so the training set covers all the common visualization conventions.

— Local backbone conformation —

Eight-state secondary structure (DSSP): H is the canonical α-helix, G the tighter 3₁₀-helix, I the wider π-helix; E/B are β-structure, T and S are turns and bends, and '-' is everything else. DSSP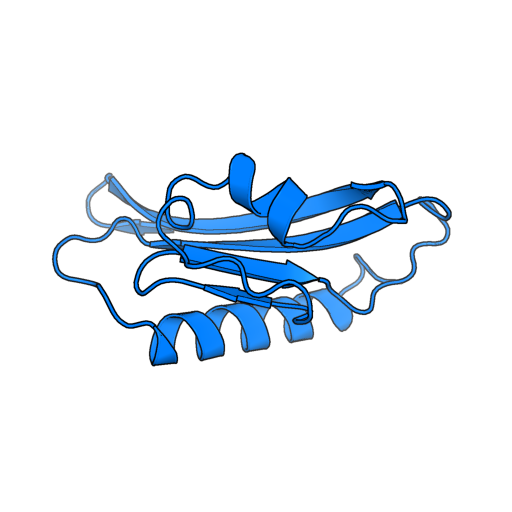 derives these from the pattern of main-chain N–H···O=C hydrogen bonds, not from the sequence.

Three-state secondary structure (P-SEA) collapses the eight DSSP classes into helix (a), strand (b), and coil (c). P-SEA assigns these from Cα geometry alone — distances and angles — without requiring backbone oxygens, so it works on any Cα trace.

φ (phi) and ψ (psi) are the two rotatable backbone dihedrals per residue: φ is the C(i-1)–N–Cα–C torsion, ψ is the N–Cα–C–N(i+1) torsion, both in degrees on (−180°, 180°]. α-helical residues cluster near (−60°, −45°); β-strand residues near (−120°, +130°). A Ramachandran plot is simply a scatter of (φ, ψ) for every residue.

— Global shape and packing —

The geometric summary reports three shape descriptors. Rg (radius of gyration) measures how spread out the Cα atoms are about their centre of mass; compact globular proteins have small Rg, elongated or unfolded ones large. Cα contacts (<8 Å, |i−j|>4) count long-range residue pairs in spatial proximity — high for tightly packed folds, near zero for rods or random coil. The bounding-box extents give the protein's footprint along x, y, z in Å.

SASA measures how much of the protein is reachable by solvent. It is computed by rolling a water-sized probe over the atomic surface and summing the exposed area (Å²). Per-residue SASA distinguishes core (buried, low SASA) from surface (exposed, high SASA) residues; total SASA is a whole-molecule size measure.

Plot images: a contact map (which residues are close in 3D, as an N×N binary image), a Ramachandran scatter (backbone torsion angles, revealing secondary-structure composition at a glance), and — for AlphaFold structures — a PAE heatmap (pairwise prediction confidence).

— Structural neighborhood —

A 3Di character summarizes, for each residue, the relative orientation of the Cα frame of its nearest spatial neighbor. Because it encodes fold topology rather than chemistry, 3Di alignments detect remote structural similarity that sequence alignment misses.

The Foldseek neighbor list gives the closest experimentally determined structures in the PDB, ranked by structural alignment. TM-score near 1 means near-identical fold; near 0.3 means only rough topology match. This is how one finds what a novel AlphaFold prediction most resembles in the solved-structure universe.

— Confidence and disorder —

For AlphaFold models, the B-factor field carries pLDDT — the model's own estimate of local accuracy on a 0–100 scale. Regions with pLDDT<50 should be treated as essentially unmodeled; they often correspond to intrinsically disordered segments.

Crystallographic B-factors measure how much each atom's electron density is smeared out, in Å². They rise in mobile loops and surface residues and fall in the buried interior. In AlphaFold models this column is repurposed to hold pLDDT instead.

Predicted Aligned Error (PAE) is an AlphaFold confidence matrix: entry (i, j) is the expected error in the position of residue j, in ångströms, when the prediction is superimposed on the true structure at residue i. Low PAE within a block of residues means that block is internally rigid and well-predicted; high PAE between two blocks means their relative placement is uncertain even if each block individually is confident.